Protein AF-A0AAV5U4L3-F1 (afdb_monomer_lite)

Sequence (126 aa):
NFVFETDNLQFASPATISRMGMIFISKEDLSPSDVLTKMVKELAKSEENNNQSDSWAKEITDRCLPWLAKKIDPQIKISNSGFVSCALGLTKNARSRNEICLMLYKGLHPLVTAENRRELGTQIFQ

InterPro domains:
  IPR026983 Dynein heavy chain [PTHR45703] (1-92)
  IPR027417 P-loop containing nucleoside triphosphate hydrolase [G3DSA:3.40.50.300] (1-80)
  IPR049400 Cytoplasmic dynein 2 heavy chain 1, AAA+ ATPase domain [PF21264] (45-126)

Organism: NCBI:txid358040

Radius of gyration: 18.32 Å; chains: 1; bounding box: 41×32×51 Å

Foldseek 3Di:
DDDDDDPDCPPPDPVRVVVDDDDDDDLVVDDLVNLLVVLLVLLCPLDPDDPPSSVLSVQLCVQLPVVLVVFFDPVDDARSVRLSCLQRVQSSPDDDSVSNLVSNLRSRLVRGDPVCSVVSSVSRVD

Structure (mmCIF, N/CA/C/O backbone):
data_AF-A0AAV5U4L3-F1
#
_entry.id   AF-A0AAV5U4L3-F1
#
loop_
_atom_site.group_PDB
_atom_site.id
_atom_site.type_symbol
_atom_site.label_atom_id
_atom_site.label_alt_id
_atom_site.label_comp_id
_atom_site.label_asym_id
_atom_site.label_entity_id
_atom_site.label_seq_id
_atom_site.pdbx_PDB_ins_code
_atom_site.Cartn_x
_atom_site.Cartn_y
_atom_site.Cartn_z
_atom_site.occupancy
_atom_site.B_iso_or_equiv
_atom_site.auth_seq_id
_atom_site.auth_comp_id
_atom_site.auth_asym_id
_atom_site.auth_atom_id
_atom_site.pdbx_PDB_model_num
ATOM 1 N N . ASN A 1 1 ? 0.299 -19.542 29.007 1.00 79.62 1 ASN A N 1
ATOM 2 C CA . ASN A 1 1 ? 0.116 -18.116 28.660 1.00 79.62 1 ASN A CA 1
ATOM 3 C C . ASN A 1 1 ? -0.843 -18.017 27.493 1.00 79.62 1 ASN A C 1
ATOM 5 O O . ASN A 1 1 ? -0.654 -18.755 26.535 1.00 79.62 1 ASN A O 1
ATOM 9 N N . PHE A 1 2 ? -1.867 -17.168 27.596 1.00 89.06 2 PHE A N 1
ATOM 10 C CA . PHE A 1 2 ? -2.784 -16.869 26.493 1.00 89.06 2 PHE A CA 1
ATOM 11 C C . PHE A 1 2 ? -2.411 -15.519 25.880 1.00 89.06 2 PHE A C 1
ATOM 13 O O . PHE A 1 2 ? -2.089 -14.587 26.615 1.00 89.06 2 PHE A O 1
ATOM 20 N N . VAL A 1 3 ? -2.446 -15.430 24.552 1.00 91.69 3 VAL A N 1
ATOM 21 C CA . VAL A 1 3 ? -2.170 -14.209 23.785 1.00 91.69 3 VAL A CA 1
ATOM 22 C C . VAL A 1 3 ? -3.365 -13.960 22.874 1.00 91.69 3 VAL A C 1
ATOM 24 O O . VAL A 1 3 ? -3.852 -14.891 22.237 1.00 91.69 3 VAL A O 1
ATOM 27 N N . PHE A 1 4 ? -3.837 -12.717 22.840 1.00 89.81 4 PHE A N 1
ATOM 28 C CA . PHE A 1 4 ? -4.964 -12.284 22.021 1.00 89.81 4 PHE A CA 1
ATOM 29 C C . PHE A 1 4 ? -4.552 -11.039 21.231 1.00 89.81 4 PHE A C 1
ATOM 31 O O . PHE A 1 4 ? -3.912 -10.150 21.790 1.00 89.81 4 PHE A O 1
ATOM 38 N N . GLU A 1 5 ? -4.933 -10.976 19.955 1.00 90.75 5 GLU A N 1
ATOM 39 C CA . GLU A 1 5 ? -4.708 -9.835 19.061 1.00 90.75 5 GLU A CA 1
ATOM 40 C C . GLU A 1 5 ? -6.069 -9.279 18.618 1.00 90.75 5 GLU A C 1
ATOM 42 O O . GLU A 1 5 ? -6.962 -10.042 18.246 1.00 90.75 5 GLU A O 1
ATOM 47 N N . THR A 1 6 ? -6.257 -7.961 18.697 1.00 89.19 6 THR A N 1
ATOM 48 C CA . THR A 1 6 ? -7.498 -7.285 18.288 1.00 89.19 6 THR A CA 1
ATOM 49 C C . THR A 1 6 ? -7.201 -5.878 17.777 1.00 89.19 6 THR A C 1
ATOM 51 O O . THR A 1 6 ? -6.296 -5.218 18.280 1.00 89.19 6 THR A O 1
ATOM 54 N N . ASP A 1 7 ? -7.984 -5.407 16.803 1.00 85.38 7 ASP A N 1
ATOM 55 C CA . ASP A 1 7 ? -7.877 -4.044 16.257 1.00 85.38 7 ASP A CA 1
ATOM 56 C C . ASP A 1 7 ? -8.389 -2.984 17.247 1.00 85.38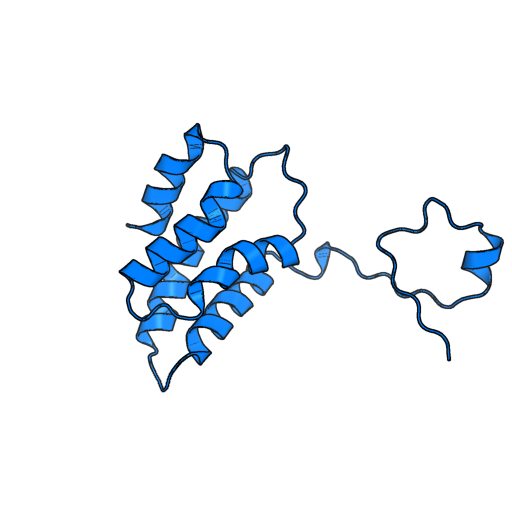 7 ASP A C 1
ATOM 58 O O . ASP A 1 7 ? -7.828 -1.896 17.356 1.00 85.38 7 ASP A O 1
ATOM 62 N N . ASN A 1 8 ? -9.444 -3.299 18.004 1.00 86.12 8 ASN A N 1
ATOM 63 C CA . ASN A 1 8 ? -9.968 -2.422 19.047 1.00 86.12 8 ASN A CA 1
ATOM 64 C C . ASN A 1 8 ? -10.718 -3.205 20.139 1.00 86.12 8 ASN A C 1
ATOM 66 O O . ASN A 1 8 ? -10.997 -4.397 20.010 1.00 86.12 8 ASN A O 1
ATOM 70 N N . LEU A 1 9 ? -11.031 -2.513 21.237 1.00 89.50 9 LEU A N 1
ATOM 71 C CA . LEU A 1 9 ? -11.685 -3.068 22.428 1.00 89.50 9 LEU A CA 1
ATOM 72 C C . LEU A 1 9 ? -13.069 -2.454 22.686 1.00 89.50 9 LEU A C 1
ATOM 74 O O . LEU A 1 9 ? -13.583 -2.559 23.795 1.00 89.50 9 LEU A O 1
ATOM 78 N N . GLN A 1 10 ? -13.696 -1.824 21.686 1.00 91.81 10 GLN A N 1
ATOM 79 C CA . GLN A 1 10 ? -14.929 -1.044 21.889 1.00 91.81 10 GLN A CA 1
ATOM 80 C C . GLN A 1 10 ? -16.110 -1.867 22.441 1.00 91.81 10 GLN A C 1
ATOM 82 O O . GLN A 1 10 ? -17.025 -1.313 23.041 1.00 91.81 10 GLN A O 1
ATOM 87 N N . PHE A 1 11 ? -16.081 -3.190 22.255 1.00 91.25 11 PHE A N 1
ATOM 88 C CA . PHE A 1 11 ? -17.099 -4.124 22.745 1.00 91.25 11 PHE A CA 1
ATOM 89 C C . PHE A 1 11 ? -16.639 -4.952 23.955 1.00 91.25 11 PHE A C 1
ATOM 91 O O . PHE A 1 11 ? -17.391 -5.792 24.449 1.00 91.25 11 PHE A O 1
ATOM 98 N N . ALA A 1 12 ? -15.409 -4.753 24.433 1.00 90.69 12 ALA A N 1
ATOM 99 C CA . ALA A 1 12 ? -14.882 -5.486 25.573 1.00 90.69 12 ALA A CA 1
ATOM 100 C C . ALA A 1 12 ? -15.335 -4.827 26.881 1.00 90.69 12 ALA A C 1
ATOM 102 O O . ALA A 1 12 ? -15.220 -3.616 27.068 1.00 90.69 12 ALA A O 1
ATOM 103 N N . SER A 1 13 ? -15.836 -5.631 27.820 1.00 92.38 13 SER A N 1
ATOM 104 C CA . SER A 1 13 ? -16.219 -5.111 29.132 1.00 92.38 13 SER A CA 1
ATOM 105 C C . SER A 1 13 ? -14.979 -4.713 29.947 1.00 92.38 13 SER A C 1
ATOM 107 O O . SER A 1 13 ? -13.950 -5.396 29.862 1.00 92.38 13 SER A O 1
ATOM 109 N N . PRO A 1 14 ? -15.066 -3.691 30.821 1.00 90.19 14 PRO A N 1
ATOM 110 C CA . PRO A 1 14 ? -13.954 -3.306 31.694 1.00 90.19 14 PRO A CA 1
ATOM 111 C C . PRO A 1 14 ? -13.421 -4.468 32.544 1.00 90.19 14 PRO A C 1
ATOM 113 O O . PRO A 1 14 ? -12.222 -4.572 32.774 1.00 90.19 14 PRO A O 1
ATOM 116 N N . ALA A 1 15 ? -14.302 -5.392 32.943 1.00 93.50 15 ALA A N 1
ATOM 117 C CA . ALA A 1 15 ? -13.938 -6.589 33.698 1.00 93.50 15 ALA A CA 1
ATOM 118 C C . ALA A 1 15 ? -13.084 -7.588 32.894 1.00 93.50 15 ALA A C 1
ATOM 120 O O . ALA A 1 15 ? -12.356 -8.386 33.480 1.00 93.50 15 ALA A O 1
ATOM 121 N N . THR A 1 16 ? -13.189 -7.588 31.564 1.00 87.75 16 THR A N 1
ATOM 122 C CA . THR A 1 16 ? -12.332 -8.403 30.685 1.00 87.75 16 THR A CA 1
ATOM 123 C C . THR A 1 16 ? -10.954 -7.760 30.569 1.00 87.75 16 THR A C 1
ATOM 125 O O . THR A 1 16 ? -9.937 -8.421 30.755 1.00 87.75 16 THR A O 1
ATOM 128 N N . ILE A 1 17 ? -10.937 -6.444 30.354 1.00 87.88 17 ILE A N 1
ATOM 129 C CA . ILE A 1 17 ? -9.729 -5.635 30.176 1.00 87.88 17 ILE A CA 1
ATOM 130 C C . ILE A 1 17 ? -8.868 -5.616 31.452 1.00 87.88 17 ILE A C 1
ATOM 132 O O . ILE A 1 17 ? -7.648 -5.721 31.377 1.00 87.88 17 ILE A O 1
ATOM 136 N N . SER A 1 18 ? -9.481 -5.550 32.638 1.00 90.38 18 SER A N 1
ATOM 137 C CA . SER A 1 1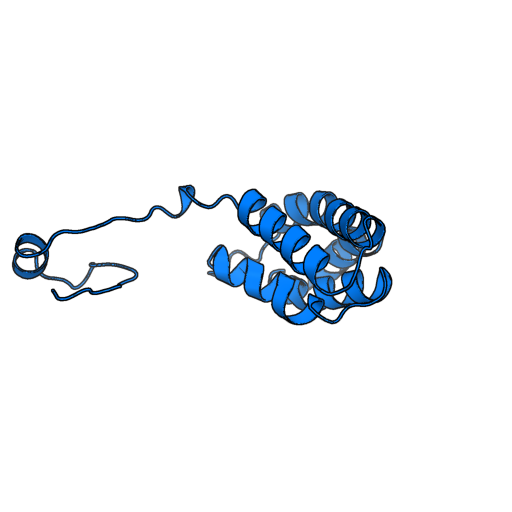8 ? -8.759 -5.429 33.915 1.00 90.38 18 SER A CA 1
ATOM 138 C C . SER A 1 18 ? -7.991 -6.685 34.341 1.00 90.38 18 SER A C 1
ATOM 140 O O . SER A 1 18 ? -7.240 -6.642 35.312 1.00 90.38 18 SER A O 1
ATOM 142 N N . ARG A 1 19 ? -8.227 -7.827 33.686 1.00 89.94 19 ARG A N 1
ATOM 143 C CA . ARG A 1 19 ? -7.671 -9.137 34.070 1.00 89.94 19 ARG A CA 1
ATOM 144 C C . ARG A 1 19 ? -6.476 -9.552 33.212 1.00 89.94 19 ARG A C 1
ATOM 146 O O . ARG A 1 19 ? -5.952 -10.647 33.402 1.00 89.94 19 ARG A O 1
ATOM 153 N N . MET A 1 20 ? -6.068 -8.714 32.259 1.00 89.31 20 MET A N 1
ATOM 154 C CA . MET A 1 20 ? -5.069 -9.048 31.246 1.00 89.31 20 MET A CA 1
ATOM 155 C C . MET A 1 20 ? -4.071 -7.902 31.072 1.00 89.31 20 MET A C 1
ATOM 157 O O . MET A 1 20 ? -4.445 -6.732 31.085 1.00 89.31 20 MET A O 1
ATOM 161 N N . GLY A 1 21 ? -2.793 -8.241 30.885 1.00 88.56 21 GLY A N 1
ATOM 162 C CA . GLY A 1 21 ? -1.799 -7.272 30.426 1.00 88.56 21 GLY A CA 1
ATOM 163 C C . GLY A 1 21 ? -2.101 -6.866 28.984 1.00 88.56 21 GLY A C 1
ATOM 164 O O . GLY A 1 21 ? -2.419 -7.723 28.160 1.00 88.56 21 GLY A O 1
ATOM 165 N N . MET A 1 22 ? -2.010 -5.573 28.684 1.00 89.62 22 MET A N 1
ATOM 166 C CA . MET A 1 22 ? -2.248 -5.040 27.344 1.00 89.62 22 MET A CA 1
ATOM 167 C C . MET A 1 22 ? -0.983 -4.404 26.792 1.00 89.62 22 MET A C 1
ATOM 169 O O . MET A 1 22 ? -0.309 -3.643 27.484 1.00 89.62 22 MET A O 1
ATOM 173 N N . ILE A 1 23 ? -0.703 -4.690 25.526 1.00 88.75 23 ILE A N 1
ATOM 174 C CA . ILE A 1 23 ? 0.308 -3.994 24.740 1.00 88.75 23 ILE A CA 1
ATOM 175 C C . ILE A 1 23 ? -0.451 -3.184 23.694 1.00 88.75 23 ILE A C 1
ATOM 177 O O . ILE A 1 23 ? -1.180 -3.753 22.885 1.00 88.75 23 ILE A O 1
ATOM 181 N N . PHE A 1 24 ? -0.294 -1.862 23.730 1.00 84.12 24 PHE A N 1
ATOM 182 C CA . PHE A 1 24 ? -0.824 -0.971 22.703 1.00 84.12 24 PHE A CA 1
ATOM 183 C C . PHE A 1 24 ? 0.270 -0.697 21.675 1.00 84.12 24 PHE A C 1
ATOM 185 O O . PHE A 1 24 ? 1.371 -0.295 22.040 1.00 84.12 24 PHE A O 1
ATOM 192 N N . ILE A 1 25 ? -0.043 -0.918 20.400 1.00 79.06 25 ILE A N 1
ATOM 193 C CA . ILE A 1 25 ? 0.833 -0.595 19.271 1.00 79.06 25 ILE A CA 1
ATOM 194 C C . ILE A 1 25 ? 0.198 0.594 18.555 1.00 79.06 25 ILE A C 1
ATOM 196 O O . ILE A 1 25 ? -0.936 0.490 18.078 1.00 79.06 25 ILE A O 1
ATOM 200 N N . SER A 1 26 ? 0.889 1.734 18.514 1.00 72.12 26 SER A N 1
ATOM 201 C CA . SER A 1 26 ? 0.370 2.922 17.839 1.00 72.12 26 SER A CA 1
ATOM 202 C C . SER A 1 26 ? 0.584 2.815 16.324 1.00 72.12 26 SER A C 1
ATOM 204 O O . SER A 1 26 ? 1.539 2.200 15.849 1.00 72.12 26 SER A O 1
ATOM 206 N N . LYS A 1 27 ? -0.305 3.428 15.530 1.00 61.72 27 LYS A N 1
ATOM 207 C CA . LYS A 1 27 ? -0.109 3.536 14.069 1.00 61.72 27 LYS A CA 1
ATOM 208 C C . LYS A 1 27 ? 1.000 4.526 13.701 1.00 61.72 27 LYS A C 1
ATOM 210 O O . LYS A 1 27 ? 1.498 4.481 12.580 1.00 61.72 27 LYS A O 1
ATOM 215 N N . GLU A 1 28 ? 1.360 5.407 14.630 1.00 56.44 28 GLU A N 1
ATOM 216 C CA . GLU A 1 28 ? 2.395 6.430 14.472 1.00 56.44 28 GLU A CA 1
ATOM 217 C C . GLU A 1 28 ? 3.807 5.819 14.454 1.00 56.44 28 GLU A C 1
ATOM 219 O O . GLU A 1 28 ? 4.710 6.407 13.866 1.00 56.44 28 GLU A O 1
ATOM 224 N N . ASP A 1 29 ? 3.975 4.596 14.973 1.00 51.50 29 ASP A N 1
ATOM 225 C CA . ASP A 1 29 ? 5.260 3.881 15.028 1.00 51.50 29 ASP A CA 1
ATOM 226 C C . ASP A 1 29 ? 5.723 3.292 13.678 1.00 51.50 29 ASP A C 1
ATOM 228 O O . ASP A 1 29 ? 6.800 2.703 13.585 1.00 51.50 29 ASP A O 1
ATOM 232 N N . LEU A 1 30 ? 4.926 3.426 12.613 1.00 52.09 30 LEU A N 1
ATOM 233 C CA . LEU A 1 30 ? 5.273 2.961 11.268 1.00 52.09 30 LEU A CA 1
ATOM 234 C C . LEU A 1 30 ? 5.040 4.083 10.267 1.00 52.09 30 LEU A C 1
ATOM 236 O O . LEU A 1 30 ? 3.952 4.188 9.692 1.00 52.09 30 LEU A O 1
ATOM 240 N N . SER A 1 31 ? 6.057 4.913 10.028 1.00 55.75 31 SER A N 1
ATOM 241 C CA . SER A 1 31 ? 5.927 5.944 9.005 1.00 55.75 31 SER A CA 1
ATOM 242 C C . SER A 1 31 ? 5.725 5.276 7.634 1.00 55.75 31 SER A C 1
ATOM 244 O O . SER A 1 31 ? 6.354 4.249 7.346 1.00 55.75 31 SER A O 1
ATOM 246 N N . PRO A 1 32 ? 4.878 5.835 6.749 1.00 55.31 32 PRO A N 1
ATOM 247 C CA . PRO A 1 32 ? 4.807 5.391 5.3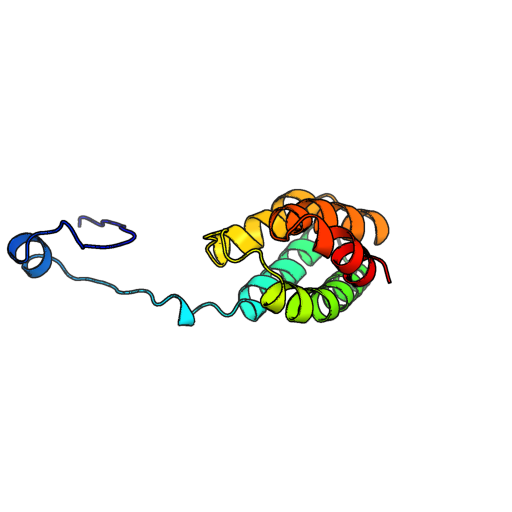60 1.00 55.31 32 PRO A CA 1
ATOM 248 C C . PRO A 1 32 ? 6.209 5.286 4.734 1.00 55.31 32 PRO A C 1
ATOM 250 O O . PRO A 1 32 ? 6.501 4.331 4.025 1.00 55.31 32 PRO A O 1
ATOM 253 N N . SER A 1 33 ? 7.125 6.187 5.091 1.00 55.81 33 SER A N 1
ATOM 254 C CA . SER A 1 33 ? 8.523 6.177 4.648 1.00 55.81 33 SER A CA 1
ATOM 255 C C . SER A 1 33 ? 9.326 4.941 5.089 1.00 55.81 33 SER A C 1
ATOM 257 O O . SER A 1 33 ? 10.097 4.412 4.289 1.00 55.81 33 SER A O 1
ATOM 259 N N . ASP A 1 34 ? 9.148 4.426 6.309 1.00 63.50 34 ASP A N 1
ATOM 260 C CA . ASP A 1 34 ? 9.849 3.216 6.797 1.00 63.50 34 ASP A CA 1
ATOM 261 C C . ASP A 1 34 ? 9.364 1.965 6.074 1.00 63.50 34 ASP A C 1
ATOM 263 O O . ASP A 1 34 ? 10.115 1.087 5.639 1.00 63.50 34 ASP A O 1
ATOM 267 N N . VAL A 1 35 ? 8.056 1.941 5.910 1.00 60.28 35 VAL A N 1
ATOM 268 C CA . VAL A 1 35 ? 7.267 0.948 5.209 1.00 60.28 35 VAL A CA 1
ATOM 269 C C . VAL A 1 35 ? 7.696 0.871 3.728 1.00 60.28 35 VAL A C 1
ATOM 271 O O . VAL A 1 35 ? 7.793 -0.214 3.149 1.00 60.28 35 VAL A O 1
ATOM 274 N N . LEU A 1 36 ? 8.094 2.005 3.153 1.00 60.78 36 LEU A N 1
ATOM 275 C CA . LEU A 1 36 ? 8.568 2.149 1.774 1.00 60.78 36 LEU A CA 1
ATOM 276 C C . LEU A 1 36 ? 10.079 1.949 1.618 1.00 60.78 36 LEU A C 1
ATOM 278 O O . LEU A 1 36 ? 10.541 1.385 0.630 1.00 60.78 36 LEU A O 1
ATOM 282 N N . THR A 1 37 ? 10.860 2.272 2.641 1.00 62.25 37 THR A N 1
ATOM 283 C CA . THR A 1 37 ? 12.263 1.849 2.730 1.00 62.25 37 THR A CA 1
ATOM 284 C C . THR A 1 37 ? 12.352 0.324 2.766 1.00 62.25 37 THR A C 1
ATOM 286 O O . THR A 1 37 ? 13.215 -0.276 2.123 1.00 62.25 37 THR A O 1
ATOM 289 N N . LYS A 1 38 ? 11.422 -0.328 3.472 1.00 67.56 38 LYS A N 1
ATOM 290 C CA . LYS A 1 38 ? 11.278 -1.784 3.450 1.00 67.56 38 LYS A CA 1
ATOM 291 C C . LYS A 1 38 ? 10.848 -2.286 2.068 1.00 67.56 38 LYS A C 1
ATOM 293 O O . LYS A 1 38 ? 11.405 -3.275 1.614 1.00 67.56 38 LYS A O 1
ATOM 298 N N . MET A 1 39 ? 9.947 -1.584 1.373 1.00 66.75 39 MET A N 1
ATOM 299 C CA . MET A 1 39 ? 9.569 -1.885 -0.018 1.00 66.75 39 MET A CA 1
ATOM 300 C C . MET A 1 39 ? 10.784 -1.916 -0.956 1.00 66.75 39 MET A C 1
ATOM 302 O O . MET A 1 39 ? 10.996 -2.920 -1.633 1.00 66.75 39 MET A O 1
ATOM 306 N N . VAL A 1 40 ? 11.612 -0.866 -0.954 1.00 63.00 40 VAL A N 1
ATOM 307 C CA . VAL A 1 40 ? 12.837 -0.799 -1.775 1.00 63.00 40 VAL A CA 1
ATOM 308 C C . VAL A 1 40 ? 13.801 -1.931 -1.411 1.00 63.00 40 VAL A C 1
ATOM 310 O O . VAL A 1 40 ? 14.308 -2.609 -2.296 1.00 63.00 40 VAL A O 1
ATOM 313 N N . LYS A 1 41 ? 13.995 -2.202 -0.114 1.00 65.12 41 LYS A N 1
ATOM 314 C CA . LYS A 1 41 ? 14.864 -3.295 0.356 1.00 65.12 41 LYS A CA 1
ATOM 315 C C . LYS A 1 41 ? 14.366 -4.689 -0.023 1.00 65.12 41 LYS A C 1
ATOM 317 O O . LYS A 1 41 ? 15.184 -5.581 -0.193 1.00 65.12 41 LYS A O 1
ATOM 322 N N . GLU A 1 42 ? 13.059 -4.918 -0.095 1.00 67.00 42 GLU A N 1
ATOM 323 C CA . GLU A 1 42 ? 12.518 -6.217 -0.516 1.00 67.00 42 GLU A CA 1
ATOM 324 C C . GLU A 1 42 ? 12.616 -6.404 -2.035 1.00 67.00 42 GLU A C 1
ATOM 326 O O . GLU A 1 42 ? 12.882 -7.513 -2.488 1.00 67.00 42 GLU A O 1
ATOM 331 N N . LEU A 1 43 ? 12.494 -5.322 -2.812 1.00 61.00 43 LEU A N 1
ATOM 332 C CA . LEU A 1 43 ? 12.754 -5.336 -4.257 1.00 61.00 43 LEU A CA 1
ATOM 333 C C . LEU A 1 43 ? 14.234 -5.541 -4.595 1.00 61.00 43 LEU A C 1
ATOM 335 O O . LEU A 1 43 ? 14.551 -6.200 -5.578 1.00 61.00 43 LEU A O 1
ATOM 339 N N . ALA A 1 44 ? 15.130 -5.035 -3.748 1.00 59.00 44 ALA A N 1
ATOM 340 C CA . ALA A 1 44 ? 16.577 -5.211 -3.861 1.00 59.00 44 ALA A CA 1
ATOM 341 C C . ALA A 1 44 ? 17.046 -6.663 -3.685 1.00 59.00 44 ALA A C 1
ATOM 343 O O . ALA A 1 44 ? 18.084 -7.068 -4.202 1.00 59.00 44 ALA A O 1
ATOM 344 N N . LYS A 1 45 ? 16.300 -7.459 -2.910 1.00 57.91 45 LYS A N 1
ATOM 345 C CA . LYS A 1 45 ? 16.691 -8.823 -2.524 1.00 57.91 45 LYS A CA 1
ATOM 346 C C . LYS A 1 45 ? 16.364 -9.881 -3.574 1.00 57.91 45 LYS A C 1
ATOM 348 O O . LYS A 1 45 ? 16.799 -11.018 -3.404 1.00 57.91 45 LYS A O 1
ATOM 353 N N . SER A 1 46 ? 15.556 -9.565 -4.590 1.00 55.34 46 SER A N 1
ATOM 354 C CA . SER A 1 46 ? 14.952 -10.600 -5.432 1.00 55.34 46 SER A CA 1
ATOM 355 C C . SER A 1 46 ? 15.865 -11.208 -6.497 1.00 55.34 46 SER A C 1
ATOM 357 O O . SER A 1 46 ? 15.449 -12.222 -7.032 1.00 55.34 46 SER A O 1
ATOM 359 N N . GLU A 1 47 ? 17.083 -10.707 -6.753 1.00 51.97 47 GLU A N 1
ATOM 360 C CA . GLU A 1 47 ? 18.153 -11.452 -7.452 1.00 51.97 47 GLU A CA 1
ATOM 361 C C . GLU A 1 47 ? 19.560 -10.961 -7.064 1.00 51.97 47 GLU A C 1
ATOM 363 O O . GLU A 1 47 ? 19.731 -9.879 -6.499 1.00 51.97 47 GLU A O 1
ATOM 368 N N . GLU A 1 48 ? 20.566 -11.790 -7.362 1.00 49.66 48 GLU A N 1
ATOM 369 C CA . GLU A 1 48 ? 21.992 -11.503 -7.221 1.00 49.66 48 GLU A CA 1
ATOM 370 C C . GLU A 1 48 ? 22.352 -10.125 -7.799 1.00 49.66 48 GLU A C 1
ATOM 372 O O . GLU A 1 48 ? 22.443 -9.924 -9.005 1.00 49.66 48 GLU A O 1
ATOM 377 N N . ASN A 1 49 ? 22.621 -9.191 -6.888 1.00 49.56 49 ASN A N 1
ATOM 378 C CA . ASN A 1 49 ? 23.476 -8.032 -7.094 1.00 49.56 49 ASN A CA 1
ATOM 379 C C . ASN A 1 49 ? 23.055 -7.092 -8.240 1.00 49.56 49 ASN A C 1
ATOM 381 O O . ASN A 1 49 ? 23.658 -7.086 -9.312 1.00 49.56 49 ASN A O 1
ATOM 385 N N . ASN A 1 50 ? 22.085 -6.205 -7.995 1.00 57.03 50 ASN A N 1
ATOM 386 C CA . ASN A 1 50 ? 21.895 -5.066 -8.891 1.00 57.03 50 ASN A CA 1
ATOM 387 C C . ASN A 1 50 ? 21.546 -3.778 -8.136 1.00 57.03 50 ASN A C 1
ATOM 389 O O . ASN A 1 50 ? 20.390 -3.370 -8.062 1.00 57.03 50 ASN A O 1
ATOM 393 N N . ASN A 1 51 ? 22.585 -3.078 -7.660 1.00 60.34 51 ASN A N 1
ATOM 394 C CA . ASN A 1 51 ? 22.523 -1.704 -7.123 1.00 60.34 51 ASN A CA 1
ATOM 395 C C . ASN A 1 51 ? 21.703 -0.735 -8.011 1.00 60.34 51 ASN A C 1
ATOM 397 O O . ASN A 1 51 ? 21.220 0.301 -7.556 1.00 60.34 51 ASN A O 1
ATOM 401 N N . GLN A 1 52 ? 21.553 -1.058 -9.298 1.00 65.81 52 GLN A N 1
ATOM 402 C CA . GLN A 1 52 ? 20.773 -0.306 -10.272 1.00 65.81 52 GLN A CA 1
ATOM 403 C C . GLN A 1 52 ? 19.251 -0.433 -10.070 1.00 65.81 52 GLN A C 1
ATOM 405 O O . GLN A 1 52 ? 18.543 0.568 -10.186 1.00 65.81 52 GLN A O 1
ATOM 410 N N . SER A 1 53 ? 18.749 -1.619 -9.710 1.00 65.12 53 SER A N 1
ATOM 411 C CA . SER A 1 53 ? 17.331 -1.834 -9.386 1.00 65.12 53 SER A CA 1
ATOM 412 C C . SER A 1 53 ? 16.932 -1.072 -8.122 1.00 65.12 53 SER A C 1
ATOM 414 O O . SER A 1 53 ? 15.867 -0.454 -8.085 1.00 65.12 53 SER A O 1
ATOM 416 N N . ASP A 1 54 ? 17.829 -1.024 -7.135 1.00 67.25 54 ASP A N 1
ATOM 417 C CA . ASP A 1 54 ? 17.656 -0.268 -5.890 1.00 67.25 54 ASP A CA 1
ATOM 418 C C . ASP A 1 54 ? 17.556 1.231 -6.161 1.00 67.25 54 ASP A C 1
ATOM 420 O O . ASP A 1 54 ? 16.670 1.908 -5.635 1.00 67.25 54 ASP A O 1
ATOM 424 N N . SER A 1 55 ? 18.435 1.744 -7.028 1.00 75.19 55 SER A N 1
ATOM 425 C CA . SER A 1 55 ? 18.420 3.144 -7.447 1.00 75.19 55 SER A CA 1
ATOM 426 C C . SER A 1 55 ? 17.107 3.507 -8.142 1.00 75.19 55 SER A C 1
ATOM 428 O O . SER A 1 55 ? 16.517 4.535 -7.817 1.00 75.19 55 SER A O 1
ATOM 430 N N . TRP A 1 56 ? 16.615 2.667 -9.060 1.00 76.94 56 TRP A N 1
ATOM 431 C CA . TRP A 1 56 ? 15.350 2.915 -9.760 1.00 76.94 56 TRP A CA 1
ATOM 432 C C . TRP A 1 56 ? 14.148 2.856 -8.825 1.00 76.94 56 TRP A C 1
ATOM 434 O O . TRP A 1 56 ? 13.303 3.750 -8.853 1.00 76.94 56 TRP A O 1
ATOM 444 N N . ALA A 1 57 ? 14.076 1.827 -7.979 1.00 73.44 57 ALA A N 1
ATOM 445 C CA . ALA A 1 57 ? 13.002 1.686 -7.008 1.00 73.44 57 ALA A CA 1
ATOM 446 C C . ALA A 1 57 ? 12.974 2.892 -6.066 1.00 73.44 57 ALA A C 1
ATOM 448 O O . ALA A 1 57 ? 11.906 3.463 -5.849 1.00 73.44 57 ALA A O 1
ATOM 449 N N . LYS A 1 58 ? 14.135 3.332 -5.568 1.00 76.06 58 LYS A N 1
ATOM 450 C CA . LYS A 1 58 ? 14.244 4.519 -4.718 1.00 76.06 58 LYS A CA 1
ATOM 451 C C . LYS A 1 58 ? 13.797 5.793 -5.441 1.00 76.06 58 LYS A C 1
ATOM 453 O O . LYS A 1 58 ? 12.972 6.519 -4.902 1.00 76.06 58 LYS A O 1
ATOM 458 N N . GLU A 1 59 ? 14.285 6.044 -6.654 1.00 82.75 59 GLU A N 1
ATOM 459 C CA . GLU A 1 59 ? 13.948 7.240 -7.442 1.00 82.75 59 GLU A CA 1
ATOM 460 C C . GLU A 1 59 ? 12.439 7.357 -7.717 1.00 82.75 59 GLU A C 1
ATOM 462 O O . GLU A 1 59 ? 11.842 8.415 -7.503 1.00 82.75 59 GLU A O 1
ATOM 467 N N . ILE A 1 60 ? 11.813 6.262 -8.161 1.00 80.25 60 ILE A N 1
ATOM 468 C CA . ILE A 1 60 ? 10.372 6.212 -8.449 1.00 80.25 60 ILE A CA 1
ATOM 469 C C . ILE A 1 60 ? 9.573 6.448 -7.161 1.00 80.25 60 ILE A C 1
ATOM 471 O O . ILE A 1 60 ? 8.588 7.188 -7.145 1.00 80.25 60 ILE A O 1
ATOM 475 N N . THR A 1 61 ? 10.017 5.834 -6.066 1.00 74.81 61 THR A N 1
ATOM 476 C CA . THR A 1 61 ? 9.344 5.876 -4.765 1.00 74.81 61 THR A CA 1
ATOM 477 C C . THR A 1 61 ? 9.434 7.276 -4.143 1.00 74.81 61 THR A C 1
ATOM 479 O O . THR A 1 61 ? 8.409 7.843 -3.766 1.00 74.81 61 THR A O 1
ATOM 482 N N . ASP A 1 62 ? 10.609 7.908 -4.143 1.00 79.25 62 ASP A N 1
ATOM 483 C CA . ASP A 1 62 ? 10.797 9.274 -3.625 1.00 79.25 62 ASP A CA 1
ATOM 484 C C . ASP A 1 62 ? 9.914 10.307 -4.348 1.00 79.25 62 ASP A C 1
ATOM 486 O O . ASP A 1 62 ? 9.466 11.283 -3.742 1.00 79.25 62 ASP A O 1
ATOM 490 N N . ARG A 1 63 ? 9.621 10.083 -5.634 1.00 83.75 63 ARG A N 1
ATOM 491 C CA . ARG A 1 63 ? 8.770 10.963 -6.445 1.00 83.75 63 ARG A CA 1
ATOM 492 C C . ARG A 1 63 ? 7.281 10.688 -6.265 1.00 83.75 63 ARG A C 1
ATOM 494 O O . ARG A 1 63 ? 6.499 11.605 -6.015 1.00 83.75 63 ARG A O 1
ATOM 501 N N . CYS A 1 64 ? 6.878 9.428 -6.393 1.00 84.56 64 CYS A N 1
ATOM 502 C CA . CYS A 1 64 ? 5.472 9.041 -6.418 1.00 84.56 64 CYS A CA 1
ATOM 503 C C . CYS A 1 64 ? 4.800 9.171 -5.046 1.00 84.56 64 CYS A C 1
ATOM 505 O O . CYS A 1 64 ? 3.609 9.479 -4.967 1.00 84.56 64 CYS A O 1
ATOM 507 N N . LEU A 1 65 ? 5.525 8.936 -3.953 1.00 76.81 65 LEU A N 1
ATOM 508 C CA . LEU A 1 65 ? 4.902 8.816 -2.636 1.00 76.81 65 LEU A CA 1
ATOM 509 C C . LEU A 1 65 ? 4.417 10.118 -2.009 1.00 76.81 65 LEU A C 1
ATOM 511 O O . LEU A 1 65 ? 3.291 10.118 -1.505 1.00 76.81 65 LEU A O 1
ATOM 515 N N . PRO A 1 66 ? 5.181 11.228 -2.022 1.00 81.00 66 PRO A N 1
ATOM 516 C CA . PRO A 1 66 ? 4.685 12.486 -1.472 1.00 81.00 66 PRO A CA 1
ATOM 517 C C . PRO A 1 66 ? 3.440 12.974 -2.213 1.00 81.00 66 PRO A C 1
ATOM 519 O O . PRO A 1 66 ? 2.588 13.649 -1.633 1.00 81.00 66 PRO A O 1
ATOM 522 N N . TRP A 1 67 ? 3.336 12.630 -3.499 1.00 88.38 67 TRP A N 1
ATOM 523 C CA . TRP A 1 67 ? 2.152 12.877 -4.304 1.00 88.38 67 TRP A CA 1
ATOM 524 C C . TRP A 1 67 ? 0.996 11.961 -3.891 1.00 88.38 67 TRP A C 1
ATOM 526 O O . TRP A 1 67 ? -0.091 12.447 -3.581 1.00 88.38 67 TRP A O 1
ATOM 536 N N . LEU A 1 68 ? 1.240 10.651 -3.810 1.00 83.88 68 LEU A N 1
ATOM 537 C CA . LEU A 1 68 ? 0.213 9.664 -3.488 1.00 83.88 68 LEU A CA 1
ATOM 538 C C . LEU A 1 68 ? -0.382 9.898 -2.097 1.00 83.88 68 LEU A C 1
ATOM 540 O O . LEU A 1 68 ? -1.599 9.912 -1.963 1.00 83.88 68 LEU A O 1
ATOM 544 N N . ALA A 1 69 ? 0.441 10.202 -1.090 1.00 78.88 69 ALA A N 1
ATOM 545 C CA . ALA A 1 69 ? -0.018 10.518 0.265 1.00 78.88 69 ALA A CA 1
ATOM 546 C C . ALA A 1 69 ? -1.043 11.671 0.313 1.00 78.88 69 ALA A C 1
ATOM 548 O O . ALA A 1 69 ? -1.884 11.712 1.205 1.00 78.88 69 ALA A O 1
ATOM 549 N N . LYS A 1 70 ? -1.004 12.593 -0.659 1.00 84.25 70 LYS A N 1
ATOM 550 C CA . LYS A 1 70 ? -1.942 13.723 -0.777 1.00 84.25 70 LYS A CA 1
ATOM 551 C C . LYS A 1 70 ? -3.172 13.413 -1.634 1.00 84.25 70 LYS A C 1
ATOM 553 O O . LYS A 1 70 ? -4.102 14.216 -1.664 1.00 84.25 70 LYS A O 1
ATOM 558 N N . LYS A 1 71 ? -3.145 12.318 -2.396 1.00 88.00 71 LYS A N 1
ATOM 559 C CA . LYS A 1 71 ? -4.096 12.018 -3.481 1.00 88.00 71 LYS A CA 1
ATOM 560 C C . LYS A 1 71 ? -4.811 10.677 -3.329 1.00 88.00 71 LYS A C 1
ATOM 562 O O . LYS A 1 71 ? -5.631 10.351 -4.190 1.00 88.00 71 LYS A O 1
ATOM 567 N N . ILE A 1 72 ? -4.517 9.931 -2.260 1.00 85.56 72 ILE A N 1
ATOM 568 C CA . ILE A 1 72 ? -5.292 8.755 -1.856 1.00 85.56 72 ILE A CA 1
ATOM 569 C C . ILE A 1 72 ? -6.772 9.134 -1.785 1.00 85.56 72 ILE A C 1
ATOM 571 O O . ILE A 1 72 ? -7.132 10.192 -1.264 1.00 85.56 72 ILE A O 1
ATOM 575 N N . ASP A 1 73 ? -7.619 8.266 -2.329 1.00 86.00 73 ASP A N 1
ATOM 576 C CA . ASP A 1 73 ? -9.063 8.416 -2.246 1.00 86.00 73 ASP A CA 1
ATOM 577 C C . ASP A 1 73 ? -9.495 8.399 -0.765 1.00 86.00 73 ASP A C 1
ATOM 579 O O . ASP A 1 73 ? -9.265 7.402 -0.071 1.00 86.00 73 ASP A O 1
ATOM 583 N N . PRO A 1 74 ? -10.126 9.473 -0.257 1.00 80.25 74 PRO A N 1
ATOM 584 C CA . PRO A 1 74 ? -10.511 9.577 1.149 1.00 80.25 74 PRO A CA 1
ATOM 585 C C . PRO A 1 74 ? -11.553 8.532 1.580 1.00 80.25 74 PRO A C 1
ATOM 587 O O . PRO A 1 74 ? -11.742 8.323 2.778 1.00 80.25 74 PRO A O 1
ATOM 590 N N . GLN A 1 75 ? -12.233 7.868 0.640 1.00 86.62 75 GLN A N 1
ATOM 591 C CA . GLN A 1 75 ? -13.169 6.782 0.944 1.00 86.62 75 GLN A CA 1
ATOM 592 C C . GLN A 1 75 ? -12.451 5.464 1.275 1.00 86.62 75 GLN A C 1
ATOM 594 O O . GLN A 1 75 ? -13.044 4.572 1.889 1.00 86.62 75 GLN A O 1
ATOM 599 N N . ILE A 1 76 ? -11.174 5.331 0.906 1.00 80.38 76 ILE A N 1
ATOM 600 C CA . ILE A 1 76 ? -10.395 4.114 1.121 1.00 80.38 76 ILE A CA 1
ATOM 601 C C . ILE A 1 76 ? -9.786 4.130 2.5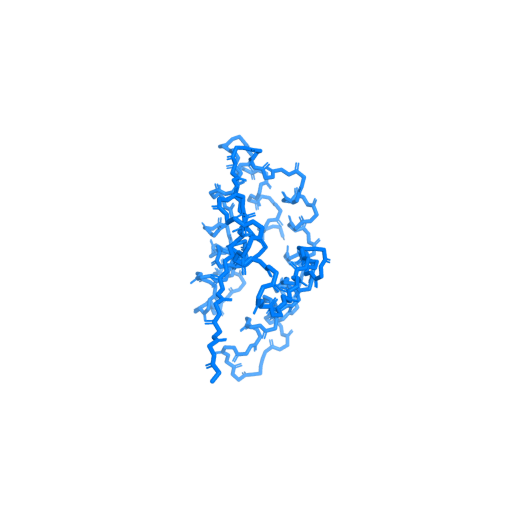24 1.00 80.38 76 ILE A C 1
ATOM 603 O O . ILE A 1 76 ? -8.856 4.874 2.831 1.00 80.38 76 ILE A O 1
ATOM 607 N N . LYS A 1 77 ? -10.274 3.228 3.381 1.00 80.38 77 LYS A N 1
ATOM 608 C CA . LYS A 1 77 ? -9.636 2.915 4.664 1.00 80.38 77 LYS A CA 1
ATOM 609 C C . LYS A 1 77 ? -8.586 1.831 4.449 1.00 80.38 77 LYS A C 1
ATOM 611 O O . LYS A 1 77 ? -8.925 0.654 4.356 1.00 80.38 77 LYS A O 1
ATOM 616 N N . ILE A 1 78 ? -7.317 2.222 4.386 1.00 76.62 78 ILE A N 1
ATOM 617 C CA . ILE A 1 78 ? -6.188 1.300 4.227 1.00 76.62 78 ILE A CA 1
ATOM 618 C C . ILE A 1 78 ? -5.190 1.466 5.375 1.00 76.62 78 ILE A C 1
ATOM 620 O O . ILE A 1 78 ? -4.927 2.577 5.832 1.00 76.62 78 ILE A O 1
ATOM 624 N N . SER A 1 79 ? -4.655 0.353 5.878 1.00 77.62 79 SER A N 1
ATOM 625 C CA . SER A 1 79 ? -3.547 0.372 6.836 1.00 77.62 79 SER A CA 1
ATOM 626 C C . SER A 1 79 ? -2.216 0.613 6.118 1.00 77.62 79 SER A C 1
ATOM 628 O O . SER A 1 79 ? -2.079 0.313 4.931 1.00 77.62 79 SER A O 1
ATOM 630 N N . ASN A 1 80 ? -1.185 1.052 6.845 1.00 72.12 80 ASN A N 1
ATOM 631 C CA . ASN A 1 80 ? 0.166 1.182 6.281 1.00 72.12 80 ASN A CA 1
ATOM 632 C C . ASN A 1 80 ? 0.686 -0.160 5.726 1.00 72.12 80 ASN A C 1
ATOM 634 O O . ASN A 1 80 ? 1.335 -0.193 4.685 1.00 72.12 80 ASN A O 1
ATOM 638 N N . SER A 1 81 ? 0.341 -1.288 6.359 1.00 72.81 81 SER A N 1
ATOM 639 C CA . SER A 1 81 ? 0.676 -2.631 5.859 1.00 72.81 81 SER A CA 1
ATOM 640 C C . SER A 1 81 ? -0.109 -3.026 4.601 1.00 72.81 81 SER A C 1
ATOM 642 O O . SER A 1 81 ? 0.445 -3.665 3.703 1.00 72.81 81 SER A O 1
ATOM 644 N N . GLY A 1 82 ? -1.377 -2.620 4.495 1.00 76.81 82 GLY A N 1
ATOM 645 C CA . GLY A 1 82 ? -2.181 -2.790 3.286 1.00 76.81 82 GLY A CA 1
ATOM 646 C C . GLY A 1 82 ? -1.597 -1.999 2.119 1.00 76.81 82 GLY A C 1
ATOM 647 O O . GLY A 1 82 ? -1.456 -2.535 1.023 1.00 76.81 82 GLY A O 1
ATOM 648 N N . PHE A 1 83 ? -1.150 -0.769 2.383 1.00 75.81 83 PHE A N 1
ATOM 649 C CA . PHE A 1 83 ? -0.485 0.084 1.401 1.00 75.81 83 PHE A CA 1
ATOM 650 C C . PHE A 1 83 ? 0.780 -0.572 0.826 1.00 75.81 83 PHE A C 1
ATOM 652 O O . PHE A 1 83 ? 0.929 -0.650 -0.394 1.00 75.81 83 PHE A O 1
ATOM 659 N N . VAL A 1 84 ? 1.641 -1.144 1.681 1.00 72.75 84 VAL A N 1
ATOM 660 C CA . VAL A 1 84 ? 2.793 -1.955 1.228 1.00 72.75 84 VAL A CA 1
ATOM 661 C C . VAL A 1 84 ? 2.351 -3.102 0.365 1.00 72.75 84 VAL A C 1
ATOM 663 O O . VAL A 1 84 ? 2.958 -3.358 -0.662 1.00 72.75 84 VAL A O 1
ATOM 666 N N . SER A 1 85 ? 1.338 -3.837 0.812 1.00 75.50 85 SER A N 1
ATOM 667 C CA . SER A 1 85 ? 0.919 -5.064 0.146 1.00 75.50 85 SER A CA 1
ATOM 668 C C . SER A 1 85 ? 0.412 -4.762 -1.262 1.00 75.50 85 SER A C 1
ATOM 670 O O . SER A 1 85 ? 0.753 -5.483 -2.197 1.00 75.50 85 SER A O 1
ATOM 672 N N . CYS A 1 86 ? -0.307 -3.651 -1.435 1.00 77.00 86 CYS A N 1
ATOM 673 C CA . CYS A 1 86 ? -0.694 -3.131 -2.742 1.00 77.00 86 CYS A CA 1
ATOM 674 C C . CYS A 1 86 ? 0.526 -2.734 -3.591 1.00 77.00 86 CYS A C 1
ATOM 676 O O . CYS A 1 86 ? 0.602 -3.124 -4.752 1.00 77.00 86 CYS A O 1
ATOM 678 N N . ALA A 1 87 ? 1.506 -2.026 -3.021 1.00 71.31 87 ALA A N 1
ATOM 679 C CA . ALA A 1 87 ? 2.709 -1.589 -3.737 1.00 71.31 87 ALA A CA 1
ATOM 680 C C . ALA A 1 87 ? 3.680 -2.740 -4.099 1.00 71.31 87 ALA A C 1
ATOM 682 O O . ALA A 1 87 ? 4.314 -2.717 -5.155 1.00 71.31 87 ALA A O 1
ATOM 683 N N . LEU A 1 88 ? 3.803 -3.751 -3.231 1.00 70.31 88 LEU A N 1
ATOM 684 C CA . LEU A 1 88 ? 4.776 -4.848 -3.323 1.00 70.31 88 LEU A CA 1
ATOM 685 C C . LEU A 1 88 ? 4.233 -6.133 -3.927 1.00 70.31 88 LEU A C 1
ATOM 687 O O . LEU A 1 88 ? 5.009 -6.929 -4.452 1.00 70.31 88 LEU A O 1
ATOM 691 N N . GLY A 1 89 ? 2.927 -6.386 -3.819 1.00 66.94 89 GLY A N 1
ATOM 692 C CA . GLY A 1 89 ? 2.339 -7.671 -4.199 1.00 66.94 89 GLY A CA 1
ATOM 693 C C . GLY A 1 89 ? 2.652 -8.069 -5.642 1.00 66.94 89 GLY A C 1
ATOM 694 O O . GLY A 1 89 ? 2.770 -9.256 -5.936 1.00 66.94 89 GLY A O 1
ATOM 695 N N . LEU A 1 90 ? 2.849 -7.076 -6.514 1.00 65.19 90 LEU A N 1
ATOM 696 C CA . LEU A 1 90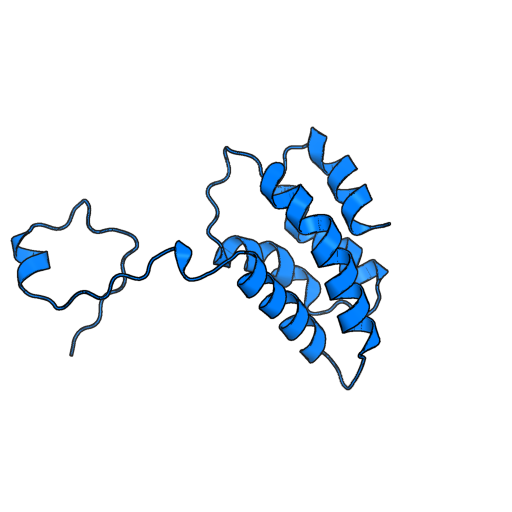 ? 3.066 -7.256 -7.946 1.00 65.19 90 LEU A CA 1
ATOM 697 C C . LEU A 1 90 ? 4.521 -7.050 -8.392 1.00 65.19 90 LEU A C 1
ATOM 699 O O . LEU A 1 90 ? 4.882 -7.474 -9.484 1.00 65.19 90 LEU A O 1
ATOM 703 N N . THR A 1 91 ? 5.372 -6.420 -7.579 1.00 67.44 91 THR A N 1
ATOM 704 C CA . THR A 1 91 ? 6.724 -5.997 -7.990 1.00 67.44 91 THR A CA 1
ATOM 705 C C . THR A 1 91 ? 7.807 -7.054 -7.730 1.00 67.44 91 THR A C 1
ATOM 707 O O . THR A 1 91 ? 8.894 -6.948 -8.286 1.00 67.44 91 THR A O 1
ATOM 710 N N . LYS A 1 92 ? 7.497 -8.127 -6.983 1.00 67.75 92 LYS A N 1
ATOM 711 C CA . LYS A 1 92 ? 8.436 -9.210 -6.602 1.00 67.75 92 LYS A CA 1
ATOM 712 C C . LYS A 1 92 ? 9.141 -9.924 -7.763 1.00 67.75 92 LYS A C 1
ATOM 714 O O . LYS A 1 92 ? 10.194 -10.506 -7.550 1.00 67.75 92 LYS A O 1
ATOM 719 N N . ASN A 1 93 ? 8.549 -9.905 -8.957 1.00 67.94 93 ASN A N 1
ATOM 720 C CA . ASN A 1 93 ? 9.065 -10.606 -10.138 1.00 67.94 93 ASN A CA 1
ATOM 721 C C . ASN A 1 93 ? 9.513 -9.647 -11.250 1.00 67.94 93 ASN A C 1
ATOM 723 O O . ASN A 1 93 ? 9.731 -10.090 -12.376 1.00 67.94 93 ASN A O 1
ATOM 727 N N . ALA A 1 94 ? 9.582 -8.341 -10.977 1.00 73.50 94 ALA A N 1
ATOM 728 C CA . ALA A 1 94 ? 9.958 -7.358 -11.982 1.00 73.50 94 ALA A CA 1
ATOM 729 C C . ALA A 1 94 ? 11.466 -7.424 -12.270 1.00 73.50 94 ALA A C 1
ATOM 731 O O . ALA A 1 94 ? 12.284 -7.359 -11.356 1.00 73.50 94 ALA A O 1
ATOM 732 N N . ARG A 1 95 ? 11.829 -7.531 -13.550 1.00 73.50 95 ARG A N 1
ATOM 733 C CA . ARG A 1 95 ? 13.213 -7.691 -14.036 1.00 73.50 95 ARG A CA 1
ATOM 734 C C . ARG A 1 95 ? 13.743 -6.470 -14.780 1.00 73.50 95 ARG A C 1
ATOM 736 O O . ARG A 1 95 ? 14.913 -6.419 -15.143 1.00 73.50 95 ARG A O 1
ATOM 743 N N . SER A 1 96 ? 12.889 -5.482 -15.031 1.00 79.62 96 SER A N 1
ATOM 744 C CA . SER A 1 96 ? 13.250 -4.248 -15.727 1.00 79.62 96 SER A CA 1
ATOM 745 C C . SER A 1 96 ? 12.617 -3.025 -15.067 1.00 79.62 96 SER A C 1
ATOM 747 O O . SER A 1 96 ? 11.576 -3.128 -14.418 1.00 79.62 96 SER A O 1
ATOM 749 N N . ARG A 1 97 ? 13.205 -1.839 -15.285 1.00 82.75 97 ARG A N 1
ATOM 750 C CA . ARG A 1 97 ? 12.637 -0.556 -14.824 1.00 82.75 97 ARG A CA 1
ATOM 751 C C . ARG A 1 97 ? 11.174 -0.399 -15.253 1.00 82.75 97 ARG A C 1
ATOM 753 O O . ARG A 1 97 ? 10.333 -0.034 -14.443 1.00 82.75 97 ARG A O 1
ATOM 760 N N . ASN A 1 98 ? 10.858 -0.748 -16.501 1.00 87.06 98 ASN A N 1
ATOM 761 C CA . ASN A 1 98 ? 9.499 -0.651 -17.036 1.00 87.06 98 ASN A CA 1
ATOM 762 C C . ASN A 1 98 ? 8.528 -1.618 -16.349 1.00 87.06 98 ASN A C 1
ATOM 764 O O . ASN A 1 98 ? 7.380 -1.253 -16.098 1.00 87.06 98 ASN A O 1
ATOM 768 N N . GLU A 1 99 ? 8.973 -2.835 -16.026 1.00 83.75 99 GLU A N 1
ATOM 769 C CA . GLU A 1 99 ? 8.165 -3.786 -15.260 1.00 83.75 99 GLU A CA 1
ATOM 770 C C . GLU A 1 99 ? 7.925 -3.295 -13.833 1.00 83.75 99 GLU A C 1
ATOM 772 O O . GLU A 1 99 ? 6.794 -3.383 -13.360 1.00 83.75 99 GLU A O 1
ATOM 777 N N . ILE A 1 100 ? 8.935 -2.708 -13.181 1.00 80.00 100 ILE A N 1
ATOM 778 C CA . ILE A 1 100 ? 8.784 -2.078 -11.862 1.00 80.00 100 ILE A CA 1
ATOM 779 C C . ILE A 1 100 ? 7.733 -0.964 -11.938 1.00 80.00 100 ILE A C 1
ATOM 781 O O . ILE A 1 100 ? 6.769 -0.992 -11.174 1.00 80.00 100 ILE A O 1
ATOM 785 N N . CYS A 1 101 ? 7.860 -0.034 -12.891 1.00 87.12 101 CYS A N 1
ATOM 786 C CA . CYS A 1 101 ? 6.894 1.049 -13.093 1.00 87.12 101 CYS A CA 1
ATOM 787 C C . CYS A 1 101 ? 5.475 0.510 -13.342 1.00 87.12 101 CYS A C 1
ATOM 789 O O . CYS A 1 101 ? 4.514 0.959 -12.718 1.00 87.12 101 CYS A O 1
ATOM 791 N N . LEU A 1 102 ? 5.324 -0.489 -14.216 1.00 88.81 102 LEU A N 1
ATOM 792 C CA . LEU A 1 102 ? 4.021 -1.070 -14.542 1.00 88.81 102 LEU A CA 1
ATOM 793 C C . LEU A 1 102 ? 3.386 -1.789 -13.349 1.00 88.81 102 LEU A C 1
ATOM 795 O O . LEU A 1 102 ? 2.190 -1.625 -13.104 1.00 88.81 102 LEU A O 1
ATOM 799 N N . MET A 1 103 ? 4.155 -2.599 -12.624 1.00 84.69 103 MET A N 1
ATOM 800 C CA . MET A 1 103 ? 3.658 -3.340 -11.464 1.00 84.69 103 MET A CA 1
ATOM 801 C C . MET A 1 103 ? 3.312 -2.398 -10.312 1.00 84.69 103 MET A C 1
ATOM 803 O O . MET A 1 103 ? 2.271 -2.572 -9.677 1.00 84.69 103 MET A O 1
ATOM 807 N N . LEU A 1 104 ? 4.117 -1.355 -10.100 1.00 84.81 104 LEU A N 1
ATOM 808 C CA . LEU A 1 104 ? 3.834 -0.319 -9.115 1.00 84.81 104 LEU A CA 1
ATOM 809 C C . LEU A 1 104 ? 2.564 0.459 -9.480 1.00 84.81 104 LEU A C 1
ATOM 811 O O . LEU A 1 104 ? 1.686 0.637 -8.639 1.00 84.81 104 LEU A O 1
ATOM 815 N N . TYR A 1 105 ? 2.407 0.850 -10.747 1.00 90.38 105 TYR A N 1
ATOM 816 C CA . TYR A 1 105 ? 1.186 1.503 -11.219 1.00 90.38 105 TYR A CA 1
ATOM 817 C C . TYR A 1 105 ? -0.050 0.623 -10.993 1.00 90.38 105 TYR A C 1
ATOM 819 O O . TYR A 1 105 ? -1.048 1.096 -10.449 1.00 90.38 105 TYR A O 1
ATOM 827 N N . LYS A 1 106 ? 0.026 -0.668 -11.346 1.00 89.00 106 LYS A N 1
ATOM 828 C CA . LYS A 1 106 ? -1.039 -1.658 -11.101 1.00 89.00 106 LYS A CA 1
ATOM 829 C C . LYS A 1 106 ? -1.401 -1.782 -9.619 1.00 89.00 106 LYS A C 1
ATOM 831 O O . LYS A 1 106 ? -2.578 -1.889 -9.292 1.00 89.00 106 LYS A O 1
ATOM 836 N N . GLY A 1 107 ? -0.405 -1.739 -8.739 1.00 85.56 107 GLY A N 1
ATOM 837 C CA . GLY A 1 107 ? -0.599 -1.815 -7.294 1.00 85.56 107 GLY A CA 1
ATOM 838 C C . GLY A 1 107 ? -1.220 -0.559 -6.682 1.00 85.56 107 GLY A C 1
ATOM 839 O O . GLY A 1 107 ? -2.018 -0.656 -5.752 1.00 85.56 107 GLY A O 1
ATOM 840 N N . LEU A 1 108 ? -0.880 0.622 -7.208 1.00 86.62 108 LEU A N 1
ATOM 841 C CA . LEU A 1 108 ? -1.228 1.909 -6.596 1.00 86.62 108 LEU A CA 1
ATOM 842 C C . LEU A 1 108 ? -2.443 2.604 -7.226 1.00 86.62 108 LEU A C 1
ATOM 844 O O . LEU A 1 108 ? -3.127 3.353 -6.531 1.00 86.62 108 LEU A O 1
ATOM 848 N N . HIS A 1 109 ? -2.770 2.364 -8.502 1.00 90.69 109 HIS A N 1
ATOM 849 C CA . HIS A 1 109 ? -3.922 3.019 -9.141 1.00 90.69 109 HIS A CA 1
ATOM 850 C C . HIS A 1 109 ? -5.290 2.731 -8.489 1.00 90.69 109 HIS A C 1
ATOM 852 O O . HIS A 1 109 ? -6.197 3.546 -8.685 1.00 90.69 109 HIS A O 1
ATOM 858 N N . PRO A 1 110 ? -5.513 1.609 -7.766 1.00 90.25 110 PRO A N 1
ATOM 859 C CA . PRO A 1 110 ? -6.754 1.406 -7.022 1.00 90.25 110 PRO A CA 1
ATOM 860 C C . PRO A 1 110 ? -6.892 2.336 -5.813 1.00 90.25 110 PRO A C 1
ATOM 862 O O . PRO A 1 110 ? -8.004 2.531 -5.341 1.00 90.25 110 PRO A O 1
ATOM 865 N N . LEU A 1 111 ? -5.787 2.908 -5.320 1.00 87.50 111 LEU A N 1
ATOM 866 C CA . LEU A 1 111 ? -5.767 3.778 -4.139 1.00 87.50 111 LEU A CA 1
ATOM 867 C C . LEU A 1 111 ? -6.155 5.228 -4.449 1.00 87.50 111 LEU A C 1
ATOM 869 O O . LEU A 1 111 ? -6.271 6.037 -3.535 1.00 87.50 111 LEU A O 1
ATOM 873 N N . VAL A 1 112 ? -6.319 5.568 -5.727 1.00 90.69 112 VAL A N 1
ATOM 874 C CA . VAL A 1 112 ? -6.629 6.919 -6.198 1.00 90.69 112 VAL A CA 1
ATOM 875 C C . VAL A 1 112 ? -7.901 6.913 -7.040 1.00 90.69 112 VAL A C 1
ATOM 877 O O . VAL A 1 112 ? -8.238 5.923 -7.701 1.00 90.69 112 VAL A O 1
ATOM 880 N N . THR A 1 113 ? -8.588 8.053 -7.069 1.00 92.62 113 THR A N 1
ATOM 881 C CA . THR A 1 113 ? -9.762 8.255 -7.924 1.00 92.62 113 THR A CA 1
ATOM 882 C C . THR A 1 113 ? -9.400 8.120 -9.406 1.00 92.62 113 THR A C 1
ATOM 884 O O . THR A 1 113 ? -8.248 8.309 -9.806 1.00 92.62 113 THR A O 1
ATOM 887 N N . ALA A 1 114 ? -10.389 7.812 -10.253 1.00 93.19 114 ALA A N 1
ATOM 888 C CA . ALA A 1 114 ? -10.178 7.633 -11.693 1.00 93.19 114 ALA A CA 1
ATOM 889 C C . ALA A 1 114 ? -9.497 8.846 -12.360 1.00 93.19 114 ALA A C 1
ATOM 891 O O . ALA A 1 114 ? -8.640 8.670 -13.225 1.00 93.19 114 ALA A O 1
ATOM 892 N N . GLU A 1 115 ? -9.822 10.056 -11.905 1.00 94.88 115 GLU A N 1
ATOM 893 C CA . GLU A 1 115 ? -9.264 11.326 -12.385 1.00 94.88 115 GLU A CA 1
ATOM 894 C C . GLU A 1 115 ? -7.760 11.457 -12.091 1.00 94.88 115 GLU A C 1
ATOM 896 O O . GLU A 1 115 ? -6.990 11.935 -12.925 1.00 94.88 115 GLU A O 1
ATOM 901 N N . ASN A 1 116 ? -7.320 10.947 -10.939 1.00 94.50 116 ASN A N 1
ATOM 902 C CA . ASN A 1 116 ? -5.932 11.016 -10.483 1.00 94.50 116 ASN A CA 1
ATOM 903 C C . ASN A 1 116 ? -5.039 9.924 -11.108 1.00 94.50 116 ASN A C 1
ATOM 905 O O . ASN A 1 116 ? -3.812 10.018 -11.046 1.00 94.50 116 ASN A O 1
ATOM 909 N N . ARG A 1 117 ? -5.608 8.896 -11.758 1.00 94.88 117 ARG A N 1
ATOM 910 C CA . ARG A 1 117 ? -4.836 7.772 -12.337 1.00 94.88 117 ARG A CA 1
ATOM 911 C C . ARG A 1 117 ? -3.874 8.192 -13.442 1.00 94.88 117 ARG A C 1
ATOM 913 O O . ARG A 1 117 ? -2.838 7.553 -13.613 1.00 94.88 117 ARG A O 1
ATOM 920 N N . ARG A 1 118 ? -4.208 9.238 -14.204 1.00 95.06 118 ARG A N 1
ATOM 921 C CA . ARG A 1 118 ? -3.314 9.772 -15.243 1.00 95.06 118 ARG A CA 1
ATOM 922 C C . ARG A 1 118 ? -2.092 10.433 -14.616 1.00 95.06 118 ARG A C 1
ATOM 924 O O . ARG A 1 118 ? -0.972 10.177 -15.037 1.00 95.06 118 ARG A O 1
ATOM 931 N N . GLU A 1 119 ? -2.320 11.257 -13.600 1.00 95.00 119 GLU A N 1
ATOM 932 C CA . GLU A 1 119 ? -1.259 11.974 -12.897 1.00 95.00 119 GLU A CA 1
ATOM 933 C C . GLU A 1 119 ? -0.343 11.006 -12.135 1.00 95.00 119 GLU A C 1
ATOM 935 O O . GLU A 1 119 ? 0.874 11.151 -12.209 1.00 95.00 119 GLU A O 1
ATOM 940 N N . LEU A 1 120 ? -0.900 9.946 -11.534 1.00 92.44 120 LEU A N 1
ATOM 941 C CA . LEU A 1 120 ? -0.122 8.838 -10.967 1.00 92.44 120 LEU A CA 1
ATOM 942 C C . LEU A 1 120 ? 0.823 8.208 -12.003 1.00 92.44 120 LEU A C 1
ATOM 944 O O . LEU A 1 120 ? 1.981 7.935 -11.699 1.00 92.44 120 LEU A O 1
ATOM 948 N N . GLY A 1 12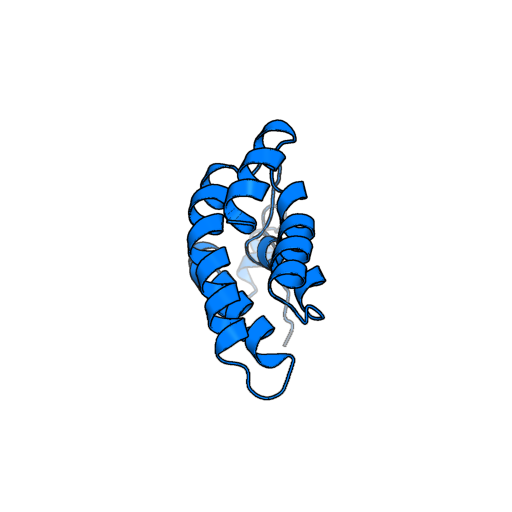1 ? 0.345 7.996 -13.234 1.00 93.62 121 GLY A N 1
ATOM 949 C CA . GLY A 1 121 ? 1.178 7.493 -14.327 1.00 93.62 121 GLY A CA 1
ATOM 950 C C . GLY A 1 121 ? 2.377 8.405 -14.591 1.00 93.62 121 GLY A C 1
ATOM 951 O O . GLY A 1 121 ? 3.508 7.931 -14.662 1.00 93.62 121 GLY A O 1
ATOM 952 N N . THR A 1 122 ? 2.162 9.719 -14.636 1.00 93.94 122 THR A N 1
ATOM 953 C CA . THR A 1 122 ? 3.250 10.695 -14.794 1.00 93.94 122 THR A CA 1
ATOM 954 C C . THR A 1 122 ? 4.272 10.610 -13.659 1.00 93.94 122 THR A C 1
ATOM 956 O O . THR A 1 122 ? 5.468 10.675 -13.926 1.00 93.94 122 THR A O 1
ATOM 959 N N . GLN A 1 123 ? 3.832 10.413 -12.411 1.00 90.75 123 GLN A N 1
ATOM 960 C CA . GLN A 1 123 ? 4.750 10.286 -11.271 1.00 90.75 123 GLN A CA 1
ATOM 961 C C . GLN A 1 123 ? 5.612 9.014 -11.324 1.00 90.75 123 GLN A C 1
ATOM 963 O O . GLN A 1 123 ? 6.729 9.019 -10.816 1.00 90.75 123 GLN A O 1
ATOM 968 N N . ILE A 1 124 ? 5.100 7.928 -11.913 1.00 89.69 124 ILE A N 1
ATOM 969 C CA . ILE A 1 124 ? 5.761 6.612 -11.919 1.00 89.69 124 ILE A CA 1
ATOM 970 C C . ILE A 1 124 ? 6.656 6.396 -13.149 1.00 89.69 124 ILE A C 1
ATOM 972 O O . ILE A 1 124 ? 7.685 5.733 -13.034 1.00 89.69 124 ILE A O 1
ATOM 976 N N . PHE A 1 125 ? 6.260 6.897 -14.323 1.00 90.19 125 PHE A N 1
ATOM 977 C CA . PHE A 1 125 ? 6.911 6.574 -15.603 1.00 90.19 125 PHE A CA 1
ATOM 978 C C . PHE A 1 125 ? 7.884 7.642 -16.133 1.00 90.19 125 PHE A C 1
ATOM 980 O O . PHE A 1 125 ? 8.524 7.398 -17.154 1.00 90.19 125 PHE A O 1
ATOM 987 N N . GLN A 1 126 ? 7.993 8.808 -15.487 1.00 79.25 126 GLN A N 1
ATOM 988 C CA . GLN A 1 126 ? 9.021 9.810 -15.814 1.00 79.25 126 GLN A CA 1
ATOM 989 C C . GLN A 1 126 ? 10.425 9.298 -15.456 1.00 79.25 126 GLN A C 1
ATOM 991 O O . GLN A 1 126 ? 11.346 9.419 -16.287 1.00 79.25 126 GLN A O 1
#

pLDDT: mean 78.42, std 12.45, range [49.56, 95.06]

Secondary structure (DSSP, 8-state):
------S--TTS-HHHHTTS------GGGS-HHHHHHHHHHHHHTSSS--HHHHHHHHHHHHHHHHHHHHHB-TT----HHHHHHHHHTTGGG--SHHHHHHHHHHHHGGGB-GGGHHHHHHHHH-